Protein AF-A0AAE8FQI7-F1 (afdb_monomer)

Organism: Clostridium perfringens (NCBI:txid1502)

Radius of gyration: 21.24 Å; Cα contacts (8 Å, |Δi|>4): 138; chains: 1; bounding box: 58×34×52 Å

InterPro domains:
  IPR003688 Type IV secretion system protein TraG/VirD4 [PF02534] (26-156)
  IPR027417 P-loop containing nucleoside triphosphate hydrolase [SSF52540] (24-152)
  IPR051539 Type IV secretion system coupling protein TraD/TraG/VirD4-like [PTHR37937] (15-149)

Solvent-accessible surface area (backbone atoms only — not comparable to full-atom values): 9916 Å² total; per-residue (Å²): 79,90,50,64,32,36,50,76,76,48,72,57,93,94,44,74,42,59,47,64,67,100,67,90,83,87,88,86,76,62,90,92,66,44,60,58,71,75,42,51,50,53,37,56,54,41,24,60,46,18,66,45,64,69,90,83,88,80,92,55,98,81,48,60,60,56,74,75,38,44,72,61,41,46,76,62,71,44,86,83,83,48,84,33,89,87,49,61,91,71,25,57,92,78,66,94,55,48,69,30,51,54,27,43,76,72,66,37,54,71,55,18,52,50,49,36,48,53,54,34,44,76,74,51,69,56,95,83,52,92,61,59,65,62,46,53,50,51,36,52,52,50,40,52,51,54,54,49,50,51,51,49,50,55,69,60,50,71,76,66,130

Nearest PDB structures (foldseek):
  5ls9-assembly1_E-2  TM=2.884E-01  e=2.273E+00  Archaeoglobus fulgidus

Mean predicted aligned error: 5.62 Å

Sequence (161 aa):
FKGGGGVPISRHKDKIYIDTSPVNNLIIGTTRSGKGEMFVVPLIDIYSRAEEQASMVLNDPKGELVAMSKDTLEKRGYRVEVLNLLNPLNSISYNPLQLIIDAYEKGELDEAQNLCKTLTYALYYNPSAKDPFWQNSAMTLVNGLILAIIDECLNKCKILD

pLDDT: mean 92.09, std 8.65, range [36.19, 98.0]

Foldseek 3Di:
DEDAFAFFDDDDDPDTDGDPDPDDDDDDDDPPPCCCPPGVLVRLVRQLPYPPRDDDDDDDPPCPNCVNPVVVSVVSVDDDAAQDPPDCVRHDDDDLLVQLLVCVVVVVNVSSLVSLLVVLCVVQDDPPDPDCPVSVVVSVVSSVVSVVVSVCCVVVVVVPD

Structure (mmCIF, N/CA/C/O backbone):
data_AF-A0AAE8FQI7-F1
#
_entry.id   AF-A0AAE8FQI7-F1
#
loop_
_atom_site.group_PDB
_atom_site.id
_atom_site.type_symbol
_atom_site.label_atom_id
_atom_site.label_alt_id
_atom_site.label_comp_id
_atom_site.label_asym_id
_atom_site.label_entity_id
_atom_site.label_seq_id
_atom_site.pdbx_PDB_ins_code
_atom_site.Cartn_x
_atom_site.Cartn_y
_atom_site.Cartn_z
_atom_site.occupancy
_atom_site.B_iso_or_equiv
_atom_site.auth_seq_id
_atom_site.auth_comp_id
_atom_site.auth_asym_id
_atom_site.auth_atom_id
_atom_site.pdbx_PDB_model_num
ATOM 1 N N . PHE A 1 1 ? 7.486 -13.493 -19.258 1.00 91.44 1 PHE A N 1
ATOM 2 C CA . PHE A 1 1 ? 8.469 -14.600 -19.208 1.00 91.44 1 PHE A CA 1
ATOM 3 C C . PHE A 1 1 ? 7.999 -15.577 -18.145 1.00 91.44 1 PHE A C 1
ATOM 5 O O . PHE A 1 1 ? 7.246 -15.148 -17.284 1.00 91.44 1 PHE A O 1
ATOM 12 N N . LYS A 1 2 ? 8.369 -16.862 -18.225 1.00 94.44 2 LYS A N 1
ATOM 13 C CA . LYS A 1 2 ? 7.856 -17.868 -17.280 1.00 94.44 2 LYS A CA 1
ATOM 14 C C . LYS A 1 2 ? 8.289 -17.574 -15.841 1.00 94.44 2 LYS A C 1
ATOM 16 O O . LYS A 1 2 ? 9.435 -17.172 -15.642 1.00 94.44 2 LYS A O 1
ATOM 21 N N . GLY A 1 3 ? 7.402 -17.830 -14.883 1.00 94.69 3 GLY A N 1
ATOM 22 C CA . GLY A 1 3 ? 7.620 -17.593 -13.451 1.00 94.69 3 GLY A CA 1
ATOM 23 C C . GLY A 1 3 ? 7.332 -16.156 -13.005 1.00 94.69 3 GLY A C 1
ATOM 24 O O . GLY A 1 3 ? 6.729 -15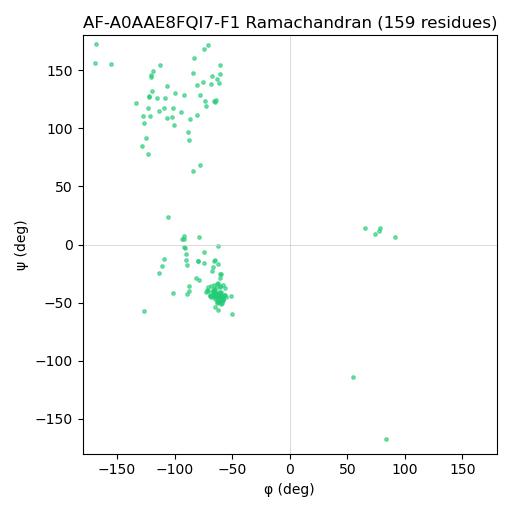.374 -13.748 1.00 94.69 3 GLY A O 1
ATOM 25 N N . GLY A 1 4 ? 7.764 -15.832 -11.783 1.00 94.94 4 GLY A N 1
ATOM 26 C CA . GLY A 1 4 ? 7.558 -14.540 -11.125 1.00 94.94 4 GLY A CA 1
ATOM 27 C C . GLY A 1 4 ? 8.562 -13.446 -11.493 1.00 94.94 4 GLY A C 1
ATOM 28 O O . GLY A 1 4 ? 9.659 -13.696 -11.996 1.00 94.94 4 GLY A O 1
ATOM 29 N N . GLY A 1 5 ? 8.165 -12.199 -11.230 1.00 95.19 5 GLY A N 1
ATOM 30 C CA . GLY A 1 5 ? 9.037 -11.032 -11.351 1.00 95.19 5 GLY A CA 1
ATOM 31 C C . GLY A 1 5 ? 10.119 -10.980 -10.270 1.00 95.19 5 GLY A C 1
ATOM 32 O O . GLY A 1 5 ? 10.115 -11.757 -9.318 1.00 95.19 5 GLY A O 1
ATOM 33 N N . GLY A 1 6 ? 11.052 -10.042 -10.408 1.00 94.94 6 GLY A N 1
ATOM 34 C CA . GLY A 1 6 ? 12.181 -9.934 -9.493 1.00 94.94 6 GLY A CA 1
ATOM 35 C C . GLY A 1 6 ? 12.960 -8.638 -9.655 1.00 94.94 6 GLY A C 1
ATOM 36 O O . GLY A 1 6 ? 12.736 -7.862 -10.587 1.00 94.94 6 GLY A O 1
ATOM 37 N N . VAL A 1 7 ? 13.899 -8.416 -8.743 1.00 95.50 7 VAL A N 1
ATOM 38 C CA . VAL A 1 7 ? 14.738 -7.218 -8.742 1.00 95.50 7 VAL A CA 1
ATOM 39 C C . VAL A 1 7 ? 15.836 -7.346 -9.797 1.00 95.50 7 VAL A C 1
ATOM 41 O O . VAL A 1 7 ? 16.533 -8.359 -9.810 1.00 95.50 7 VAL A O 1
ATOM 44 N N . PRO A 1 8 ? 16.032 -6.357 -10.692 1.00 93.94 8 PRO A N 1
ATOM 45 C CA . PRO A 1 8 ? 17.114 -6.405 -11.666 1.00 93.94 8 PRO A CA 1
ATOM 46 C C . PRO A 1 8 ? 18.476 -6.328 -10.968 1.00 93.94 8 PRO A C 1
ATOM 48 O O . PRO A 1 8 ? 18.765 -5.363 -10.265 1.00 93.94 8 PRO A O 1
ATOM 51 N N . ILE A 1 9 ? 19.324 -7.328 -11.210 1.00 93.88 9 ILE A N 1
ATOM 52 C CA . ILE A 1 9 ? 20.675 -7.432 -10.636 1.00 93.88 9 ILE A CA 1
ATOM 53 C C . ILE A 1 9 ? 21.738 -7.006 -11.641 1.00 93.88 9 ILE A C 1
ATOM 55 O O . ILE A 1 9 ? 22.706 -6.330 -11.302 1.00 93.88 9 ILE A O 1
ATOM 59 N N . SER A 1 10 ? 21.578 -7.413 -12.898 1.00 93.00 10 SER A N 1
ATOM 60 C CA . SER A 1 10 ? 22.542 -7.110 -13.949 1.00 93.00 10 SER A CA 1
ATOM 61 C C . SER A 1 10 ? 21.883 -7.138 -15.317 1.00 93.00 10 SER A C 1
ATOM 63 O O . SER A 1 10 ? 20.877 -7.814 -15.537 1.00 93.00 10 SER A O 1
ATOM 65 N N . ARG A 1 11 ? 22.478 -6.420 -16.266 1.00 91.12 11 ARG A N 1
ATOM 66 C CA . ARG A 1 11 ? 22.100 -6.458 -17.673 1.00 91.12 11 ARG A CA 1
ATOM 67 C C . ARG A 1 11 ? 23.307 -6.871 -18.496 1.00 91.12 11 ARG A C 1
ATOM 69 O O . ARG A 1 11 ? 24.354 -6.235 -18.433 1.00 91.12 11 ARG A O 1
ATOM 76 N N . HIS A 1 12 ? 23.132 -7.890 -19.325 1.00 94.12 12 HIS A N 1
ATOM 77 C CA . HIS A 1 12 ? 24.106 -8.253 -20.344 1.00 94.12 12 HIS A CA 1
ATOM 78 C C . HIS A 1 12 ? 23.430 -8.199 -21.707 1.00 94.12 12 HIS A C 1
ATOM 80 O O . HIS A 1 12 ? 22.574 -9.028 -22.013 1.00 94.12 12 HIS A O 1
ATOM 86 N N . LYS A 1 13 ? 23.822 -7.216 -22.526 1.00 93.38 13 LYS A N 1
ATOM 87 C CA . LYS A 1 13 ? 23.231 -6.960 -23.847 1.00 93.38 13 LYS A CA 1
ATOM 88 C C . LYS A 1 13 ? 21.704 -6.773 -23.752 1.00 93.38 13 LYS A C 1
ATOM 90 O O . LYS A 1 13 ? 21.221 -5.801 -23.163 1.00 93.38 13 LYS A O 1
ATOM 95 N N . ASP A 1 14 ? 20.960 -7.698 -24.338 1.00 91.75 14 ASP A N 1
ATOM 96 C CA . ASP A 1 14 ? 19.506 -7.765 -24.436 1.00 91.75 14 ASP A CA 1
ATOM 97 C C . ASP A 1 14 ? 18.849 -8.538 -23.280 1.00 91.75 14 ASP A C 1
ATOM 99 O O . ASP A 1 14 ? 17.624 -8.589 -23.199 1.00 91.75 14 ASP A O 1
ATOM 103 N N . LYS A 1 15 ? 19.637 -9.104 -22.358 1.00 92.69 15 LYS A N 1
ATOM 104 C CA . LYS A 1 15 ? 19.138 -9.887 -21.221 1.00 92.69 15 LYS A CA 1
ATOM 105 C C . LYS A 1 15 ? 19.268 -9.125 -19.909 1.00 92.69 15 LYS A C 1
ATOM 107 O O . LYS A 1 15 ? 20.312 -8.536 -19.621 1.00 92.69 15 LYS A O 1
ATOM 112 N N . ILE A 1 16 ? 18.216 -9.192 -19.098 1.00 93.69 16 ILE A N 1
ATOM 113 C CA . ILE A 1 16 ? 18.195 -8.709 -17.716 1.00 93.69 16 ILE A CA 1
ATOM 114 C C . ILE A 1 16 ? 18.172 -9.934 -16.804 1.00 93.69 16 ILE A C 1
ATOM 116 O O . ILE A 1 16 ? 17.322 -10.809 -16.961 1.00 93.69 16 ILE A O 1
ATOM 120 N N . TYR A 1 17 ? 19.114 -9.989 -15.871 1.00 94.94 17 TYR A N 1
ATOM 121 C CA . TYR A 1 17 ? 19.158 -10.977 -14.803 1.00 94.94 17 TYR A CA 1
ATOM 122 C C . TYR A 1 17 ? 18.432 -10.405 -13.598 1.00 94.94 17 TYR A C 1
ATOM 124 O O . TYR A 1 17 ? 18.719 -9.279 -13.182 1.00 94.94 17 TYR A O 1
ATOM 132 N N . ILE A 1 18 ? 17.495 -11.178 -13.063 1.00 95.69 18 ILE A N 1
ATOM 133 C CA . ILE A 1 18 ? 16.635 -10.771 -11.958 1.00 95.69 18 ILE A CA 1
ATOM 134 C C . ILE A 1 18 ? 16.818 -11.726 -10.781 1.00 95.69 18 ILE A C 1
ATOM 136 O O . ILE A 1 18 ? 17.030 -12.920 -10.990 1.00 95.69 18 ILE A O 1
ATOM 140 N N . ASP A 1 19 ? 16.727 -11.199 -9.566 1.00 95.12 19 ASP A N 1
ATOM 141 C CA . ASP A 1 19 ? 16.579 -11.990 -8.348 1.00 95.12 19 ASP A CA 1
ATOM 142 C C . ASP A 1 19 ? 15.091 -12.091 -8.006 1.00 95.12 19 ASP A C 1
ATOM 144 O O . ASP A 1 19 ? 14.435 -11.084 -7.732 1.00 95.12 19 ASP A O 1
ATOM 148 N N . THR A 1 20 ? 14.555 -13.307 -8.074 1.00 94.88 20 THR A N 1
ATOM 149 C CA . THR A 1 20 ? 13.149 -13.619 -7.780 1.00 94.88 20 THR A CA 1
ATOM 150 C C . THR A 1 20 ? 12.931 -14.010 -6.317 1.00 94.88 20 THR A C 1
ATOM 152 O O . THR A 1 20 ? 11.833 -14.425 -5.951 1.00 94.88 20 THR A O 1
ATOM 155 N N . SER A 1 21 ? 13.965 -13.938 -5.475 1.00 94.12 21 SER A N 1
ATOM 156 C CA . SER A 1 21 ? 13.864 -14.273 -4.056 1.00 94.12 21 SER A CA 1
ATOM 157 C C . SER A 1 21 ? 12.990 -13.253 -3.311 1.00 94.12 21 SER A C 1
ATOM 159 O O . SER A 1 21 ? 13.040 -12.059 -3.617 1.00 94.12 21 SER A O 1
ATOM 161 N N . PRO A 1 22 ? 12.216 -13.673 -2.294 1.00 91.19 22 PRO A N 1
ATOM 162 C CA . PRO A 1 22 ? 11.378 -12.778 -1.497 1.00 91.19 22 PRO A CA 1
ATOM 163 C C . PRO A 1 22 ? 12.223 -12.000 -0.472 1.00 91.19 22 PRO A C 1
ATOM 165 O O . PRO A 1 22 ? 12.147 -12.237 0.732 1.00 91.19 22 PRO A O 1
ATOM 168 N N . VAL A 1 23 ? 13.071 -11.091 -0.957 1.00 92.69 23 VAL A N 1
ATOM 169 C CA . VAL A 1 23 ? 14.007 -10.302 -0.144 1.00 92.69 23 VAL A CA 1
ATOM 170 C C . VAL A 1 23 ? 13.722 -8.804 -0.247 1.00 92.69 23 VAL A C 1
ATOM 172 O O . VAL A 1 23 ? 13.273 -8.294 -1.274 1.00 92.69 23 VAL A O 1
ATOM 175 N N . ASN A 1 24 ? 14.020 -8.075 0.830 1.00 94.44 24 ASN A N 1
ATOM 176 C CA . ASN A 1 24 ? 13.941 -6.617 0.841 1.00 94.44 24 ASN A CA 1
ATOM 177 C C . ASN A 1 24 ? 15.193 -6.013 0.198 1.00 94.44 24 ASN A C 1
ATOM 179 O O . ASN A 1 24 ? 16.310 -6.437 0.487 1.00 94.44 24 ASN A O 1
ATOM 183 N N . ASN A 1 25 ? 15.006 -4.990 -0.636 1.00 92.94 25 ASN A N 1
ATOM 184 C CA . ASN A 1 25 ? 16.082 -4.361 -1.398 1.00 92.94 25 ASN A CA 1
ATOM 185 C C . ASN A 1 25 ? 16.210 -2.876 -1.040 1.00 92.94 25 ASN A C 1
ATOM 187 O O . ASN A 1 25 ? 15.218 -2.148 -1.028 1.00 92.94 25 ASN A O 1
ATOM 191 N N . LEU A 1 26 ? 17.439 -2.420 -0.777 1.00 93.62 26 LEU A N 1
ATOM 192 C CA . LEU A 1 26 ? 17.756 -1.019 -0.492 1.00 93.62 26 LEU A CA 1
ATOM 193 C C . LEU A 1 26 ? 18.533 -0.406 -1.661 1.00 93.62 26 LEU A C 1
ATOM 195 O O . LEU A 1 26 ? 19.658 -0.809 -1.947 1.00 93.62 26 LEU A O 1
ATOM 199 N N . ILE A 1 27 ? 17.948 0.606 -2.306 1.00 90.75 27 ILE A N 1
ATOM 200 C CA . ILE A 1 27 ? 18.545 1.300 -3.450 1.00 90.75 27 ILE A CA 1
ATOM 201 C C . ILE A 1 27 ? 19.019 2.681 -3.012 1.00 90.75 27 ILE A C 1
ATOM 203 O O . ILE A 1 27 ? 18.220 3.586 -2.765 1.00 90.75 27 ILE A O 1
ATOM 207 N N . ILE A 1 28 ? 20.338 2.848 -2.939 1.00 91.94 28 ILE A N 1
ATOM 208 C CA . ILE A 1 28 ? 20.978 4.091 -2.507 1.00 91.94 28 ILE A CA 1
ATOM 209 C C . ILE A 1 28 ? 21.434 4.877 -3.733 1.00 91.94 28 ILE A C 1
ATOM 211 O O . ILE A 1 28 ? 22.109 4.362 -4.618 1.00 91.94 28 ILE A O 1
ATOM 215 N N . GLY A 1 29 ? 21.090 6.158 -3.769 1.00 89.00 29 GLY A N 1
ATOM 216 C CA . GLY A 1 29 ? 21.563 7.073 -4.799 1.00 89.00 29 GLY A CA 1
ATOM 217 C C . GLY A 1 29 ? 21.226 8.509 -4.439 1.00 89.00 29 GLY A C 1
ATOM 218 O O . GLY A 1 29 ? 20.273 8.768 -3.701 1.00 89.00 29 GLY A O 1
ATOM 219 N N . THR A 1 30 ? 21.977 9.458 -4.976 1.00 91.75 30 THR A N 1
ATOM 220 C CA . THR A 1 30 ? 21.760 10.890 -4.742 1.00 91.75 30 THR A CA 1
ATOM 221 C C . THR A 1 30 ? 20.544 11.415 -5.516 1.00 91.75 30 THR A C 1
ATOM 223 O O . THR A 1 30 ? 19.952 10.738 -6.366 1.00 91.75 30 THR A O 1
ATOM 226 N N . THR A 1 31 ? 20.092 12.627 -5.202 1.00 86.69 31 THR A N 1
ATOM 2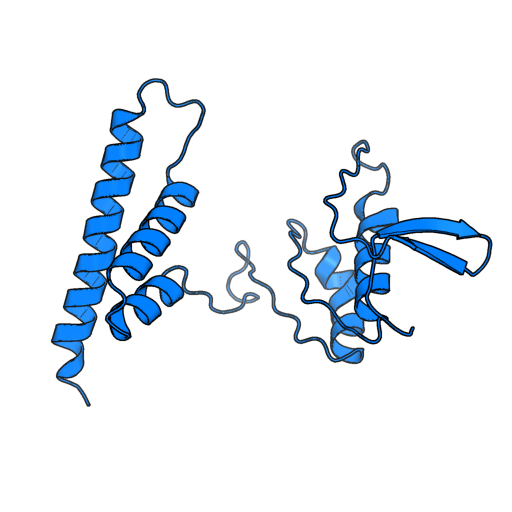27 C CA . THR A 1 31 ? 19.069 13.311 -6.007 1.00 86.69 31 THR A CA 1
ATOM 228 C C . THR A 1 31 ? 19.597 13.531 -7.427 1.00 86.69 31 THR A C 1
ATOM 230 O O . THR A 1 31 ? 20.761 13.877 -7.597 1.00 86.69 31 THR A O 1
ATOM 233 N N . ARG A 1 32 ? 18.745 13.319 -8.443 1.00 83.75 32 ARG A N 1
ATOM 234 C CA . ARG A 1 32 ? 19.104 13.332 -9.881 1.00 83.75 32 ARG A CA 1
ATOM 235 C C . ARG A 1 32 ? 20.063 12.223 -10.341 1.00 83.75 32 ARG A C 1
ATOM 237 O O . ARG A 1 32 ? 20.530 12.270 -11.469 1.00 83.75 32 ARG A O 1
ATOM 244 N N . SER A 1 33 ? 20.282 11.174 -9.545 1.00 88.62 33 SER A N 1
ATOM 245 C CA . SER A 1 33 ? 21.057 9.999 -9.981 1.00 88.62 33 SER A CA 1
ATOM 246 C C . SER A 1 33 ? 20.272 9.016 -10.868 1.00 88.62 33 SER A C 1
ATOM 248 O O . SER A 1 33 ? 20.744 7.912 -11.110 1.00 88.62 33 SER A O 1
ATOM 250 N N . GLY A 1 34 ? 19.041 9.354 -11.268 1.00 85.31 34 GLY A N 1
ATOM 251 C CA . GLY A 1 34 ? 18.217 8.507 -12.136 1.00 85.31 34 GLY A CA 1
ATOM 252 C C . GLY A 1 34 ? 17.515 7.322 -11.460 1.00 85.31 34 GLY A C 1
ATOM 253 O O . GLY A 1 34 ? 17.011 6.469 -12.172 1.00 85.31 34 GLY A O 1
ATOM 254 N N . LYS A 1 35 ? 17.425 7.241 -10.119 1.00 89.94 35 LYS A N 1
ATOM 255 C CA . LYS A 1 35 ? 16.808 6.081 -9.420 1.00 89.94 35 LYS A CA 1
ATOM 256 C C . LYS A 1 35 ? 15.412 5.699 -9.941 1.00 89.94 35 LYS A C 1
ATOM 258 O O . LYS A 1 35 ? 15.132 4.519 -10.116 1.00 89.94 35 LYS A 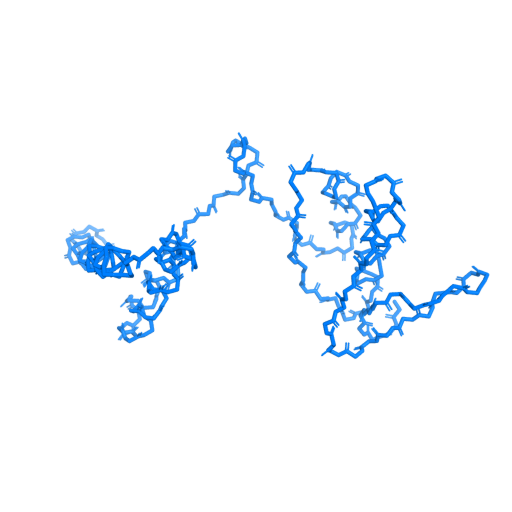O 1
ATOM 263 N N . GLY A 1 36 ? 14.543 6.685 -10.177 1.00 86.06 36 GLY A N 1
ATOM 264 C CA . GLY A 1 36 ? 13.189 6.443 -10.691 1.00 86.06 36 GLY A CA 1
ATOM 265 C C . GLY A 1 36 ? 13.217 5.798 -12.077 1.00 86.06 36 GLY A C 1
ATOM 266 O O . GLY A 1 36 ? 12.715 4.693 -12.258 1.00 86.06 36 GLY A O 1
ATOM 267 N N . GLU A 1 37 ? 13.883 6.448 -13.029 1.00 87.81 37 GLU A N 1
ATOM 268 C CA . GLU A 1 37 ? 13.934 5.998 -14.424 1.00 87.81 37 GLU A CA 1
ATOM 269 C C . GLU A 1 37 ? 14.794 4.749 -14.649 1.00 87.81 37 GLU A C 1
ATOM 271 O O . GLU A 1 37 ? 14.430 3.889 -15.443 1.00 87.81 37 GLU A O 1
ATOM 276 N N . MET A 1 38 ? 15.938 4.629 -13.972 1.00 87.94 38 MET A N 1
ATOM 277 C CA . MET A 1 38 ? 16.905 3.551 -14.213 1.00 87.94 38 MET A CA 1
ATOM 278 C C . MET A 1 38 ? 16.649 2.299 -13.376 1.00 87.94 38 MET A C 1
ATOM 280 O O . MET A 1 38 ? 17.184 1.244 -13.708 1.00 87.94 38 MET A O 1
ATOM 284 N N . PHE A 1 39 ? 15.859 2.393 -12.302 1.00 91.56 39 PHE A N 1
ATOM 285 C CA . PHE A 1 39 ? 15.577 1.251 -11.432 1.00 91.56 39 PHE A CA 1
ATOM 286 C C . PHE A 1 39 ? 14.080 1.009 -11.237 1.00 91.56 39 PHE A C 1
ATOM 288 O O . PHE A 1 39 ? 13.604 -0.072 -11.569 1.00 91.56 39 PHE A O 1
ATOM 295 N N . VAL A 1 40 ? 13.321 1.995 -10.743 1.00 93.25 40 VAL A N 1
ATOM 296 C CA . VAL A 1 40 ? 11.903 1.791 -10.381 1.00 93.25 40 VAL A CA 1
ATOM 297 C C . VAL A 1 40 ? 11.039 1.482 -11.607 1.00 93.25 40 VAL A C 1
ATOM 299 O O . VAL A 1 40 ? 10.264 0.531 -11.584 1.00 93.25 40 VAL A O 1
ATOM 302 N N . VAL A 1 41 ? 11.201 2.227 -12.702 1.00 93.88 41 VAL A N 1
ATOM 303 C CA . VAL A 1 41 ? 10.452 1.980 -13.946 1.00 93.88 41 VAL A CA 1
ATOM 304 C C . VAL A 1 41 ? 10.787 0.602 -14.547 1.00 93.88 41 VAL A C 1
ATOM 306 O O . VAL A 1 41 ? 9.856 -0.166 -14.805 1.00 93.88 41 VAL A O 1
ATOM 309 N N . PRO A 1 42 ? 12.070 0.208 -14.703 1.00 93.62 42 PRO A N 1
ATOM 310 C CA . PRO A 1 42 ? 12.427 -1.153 -15.092 1.00 93.62 42 PRO A CA 1
ATOM 311 C C . PRO A 1 42 ? 11.876 -2.228 -14.159 1.00 93.62 42 PRO A C 1
ATOM 313 O O . PRO A 1 42 ? 11.469 -3.279 -14.643 1.00 93.62 42 PRO A O 1
ATOM 316 N N . LEU A 1 43 ? 11.831 -1.981 -12.848 1.00 95.31 43 LEU A N 1
ATOM 317 C CA . LEU A 1 43 ? 11.280 -2.920 -11.872 1.00 95.31 43 LEU A CA 1
ATOM 318 C C . LEU A 1 43 ? 9.788 -3.180 -12.126 1.00 95.31 43 LEU A C 1
ATOM 320 O O . LEU A 1 43 ? 9.385 -4.336 -12.244 1.00 95.31 43 LEU A O 1
ATOM 324 N N . ILE A 1 44 ? 8.990 -2.119 -12.291 1.00 96.56 44 ILE A N 1
ATOM 325 C CA . ILE A 1 44 ? 7.559 -2.212 -12.641 1.00 96.56 44 ILE A CA 1
ATOM 326 C C . ILE A 1 44 ? 7.380 -2.994 -13.951 1.00 96.56 44 ILE A C 1
ATOM 328 O O . ILE A 1 44 ? 6.523 -3.873 -14.071 1.00 96.56 44 ILE A O 1
ATOM 332 N N . ASP A 1 45 ? 8.216 -2.705 -14.946 1.00 95.62 45 ASP A N 1
ATOM 333 C CA . ASP A 1 45 ? 8.186 -3.361 -16.250 1.00 95.62 45 ASP A CA 1
ATOM 334 C C . ASP A 1 45 ? 8.607 -4.845 -16.174 1.00 95.62 45 ASP A C 1
ATOM 336 O O . ASP A 1 45 ? 8.054 -5.688 -16.876 1.00 95.62 45 ASP A O 1
ATOM 340 N N . ILE A 1 46 ? 9.562 -5.213 -15.314 1.00 95.94 46 ILE A N 1
ATOM 341 C CA . ILE A 1 46 ? 9.940 -6.613 -15.054 1.00 95.94 46 ILE A CA 1
ATOM 342 C C . ILE A 1 46 ? 8.781 -7.370 -14.407 1.00 95.94 46 ILE A C 1
ATOM 344 O O . ILE A 1 46 ? 8.374 -8.393 -14.957 1.00 95.94 46 ILE A O 1
ATOM 348 N N . TYR A 1 47 ? 8.229 -6.863 -13.300 1.00 96.50 47 TYR A N 1
ATOM 349 C CA . TYR A 1 47 ? 7.124 -7.525 -12.601 1.00 96.50 47 TYR A CA 1
ATOM 350 C C . TYR A 1 47 ? 5.896 -7.693 -13.490 1.00 96.50 47 TYR A C 1
ATOM 352 O O . TYR A 1 47 ? 5.302 -8.765 -13.514 1.00 96.50 47 TYR A O 1
ATOM 360 N N . SER A 1 48 ? 5.559 -6.683 -14.290 1.00 96.75 48 SER A N 1
ATOM 361 C CA . SER A 1 48 ? 4.374 -6.753 -15.149 1.00 96.75 48 SER A CA 1
ATOM 362 C C . SER A 1 48 ? 4.512 -7.658 -16.377 1.00 96.75 48 SER A C 1
ATOM 364 O O . SER A 1 48 ? 3.498 -8.014 -16.977 1.00 96.75 48 SER A O 1
ATOM 366 N N . ARG A 1 49 ? 5.736 -8.046 -16.769 1.00 95.19 49 ARG A N 1
ATOM 367 C CA . ARG A 1 49 ? 5.997 -9.017 -17.857 1.00 95.19 49 ARG A CA 1
ATOM 368 C C . ARG A 1 49 ? 6.068 -10.465 -17.390 1.00 95.19 49 ARG A C 1
ATOM 370 O O . ARG A 1 49 ? 6.143 -11.355 -18.245 1.00 95.19 49 ARG A O 1
ATOM 377 N N . ALA A 1 50 ? 6.171 -10.699 -16.088 1.00 95.94 50 ALA A N 1
ATOM 378 C CA . ALA A 1 50 ? 6.172 -12.041 -15.529 1.00 95.94 50 ALA A CA 1
ATOM 379 C C . ALA A 1 50 ? 4.849 -12.746 -15.867 1.00 95.94 50 ALA A C 1
ATOM 381 O O . ALA A 1 50 ? 3.814 -12.097 -16.002 1.00 95.94 50 ALA A O 1
ATOM 382 N N . GLU A 1 51 ? 4.897 -14.060 -16.065 1.00 95.62 51 GLU A N 1
ATOM 383 C CA . GLU A 1 51 ? 3.690 -14.880 -16.221 1.00 95.62 51 GLU A CA 1
ATOM 384 C C . GLU A 1 51 ? 2.898 -14.890 -14.909 1.00 95.62 51 GLU A C 1
ATOM 386 O O . GLU A 1 51 ? 1.683 -14.714 -14.909 1.00 95.62 51 GLU A O 1
ATOM 391 N N . GLU A 1 52 ? 3.610 -14.997 -13.786 1.00 95.19 52 GLU A N 1
ATOM 392 C CA . GLU A 1 52 ? 3.054 -14.829 -12.447 1.00 95.19 52 GLU A CA 1
ATOM 393 C C . GLU A 1 52 ? 3.103 -13.344 -12.066 1.00 95.19 52 GLU A C 1
ATOM 395 O O . GLU A 1 52 ? 4.095 -12.829 -11.539 1.00 95.19 52 GLU A O 1
ATOM 400 N N . GLN A 1 53 ? 2.027 -12.631 -12.393 1.00 94.31 53 GLN A N 1
ATOM 401 C CA . GLN A 1 53 ? 1.899 -11.198 -12.145 1.00 94.31 53 GLN A CA 1
ATOM 402 C C . GLN A 1 53 ? 1.688 -10.899 -10.653 1.00 94.31 53 GLN A C 1
ATOM 404 O O . GLN A 1 53 ? 0.698 -11.308 -10.049 1.00 94.31 53 GLN A O 1
ATOM 409 N N . ALA A 1 54 ? 2.611 -10.138 -10.058 1.00 93.88 54 ALA A N 1
ATOM 410 C CA . ALA A 1 54 ? 2.515 -9.696 -8.667 1.00 93.88 54 ALA A CA 1
ATOM 411 C C . ALA A 1 54 ? 1.665 -8.425 -8.531 1.00 93.88 54 ALA A C 1
ATOM 413 O O . ALA A 1 54 ? 1.709 -7.555 -9.403 1.00 93.88 54 ALA A O 1
ATOM 414 N N . SER A 1 55 ? 0.961 -8.280 -7.404 1.00 95.88 55 SER A N 1
ATOM 415 C CA . SER A 1 55 ? 0.347 -7.003 -7.014 1.00 95.88 55 SER A CA 1
ATOM 416 C C . SER A 1 55 ? 1.427 -5.978 -6.662 1.00 95.88 55 SER A C 1
ATOM 418 O O . SER A 1 55 ? 2.404 -6.311 -5.993 1.00 95.88 55 SER A O 1
ATOM 420 N N . MET A 1 56 ? 1.254 -4.729 -7.101 1.00 96.12 56 MET A N 1
ATOM 421 C CA . MET A 1 56 ? 2.225 -3.651 -6.892 1.00 96.12 56 MET A CA 1
ATOM 422 C C . MET A 1 56 ? 1.582 -2.479 -6.152 1.00 96.12 56 MET A C 1
ATOM 424 O O . MET A 1 56 ? 0.563 -1.952 -6.590 1.00 96.12 56 MET A O 1
ATOM 428 N N . VAL A 1 57 ? 2.217 -2.041 -5.062 1.00 95.75 57 VAL A N 1
ATOM 429 C CA . VAL A 1 57 ? 1.881 -0.802 -4.347 1.00 95.75 57 VAL A CA 1
ATOM 430 C C . VAL A 1 57 ? 3.055 0.155 -4.512 1.00 95.75 57 VAL A C 1
ATOM 432 O O . VAL A 1 57 ? 4.164 -0.131 -4.063 1.00 95.75 57 VAL A O 1
ATOM 435 N N . LEU A 1 58 ? 2.823 1.273 -5.198 1.00 94.88 58 LEU A N 1
ATOM 436 C CA . LEU A 1 58 ? 3.863 2.227 -5.578 1.00 94.88 58 LEU A CA 1
ATOM 437 C C . LEU A 1 58 ? 3.619 3.564 -4.877 1.00 94.88 58 LEU A C 1
ATOM 439 O O . LEU A 1 58 ? 2.545 4.146 -5.005 1.00 94.88 58 LEU A O 1
ATOM 443 N N . ASN A 1 59 ? 4.625 4.070 -4.162 1.00 92.81 59 ASN A N 1
ATOM 444 C CA . ASN A 1 59 ? 4.594 5.429 -3.629 1.00 92.81 59 ASN A CA 1
ATOM 445 C C . ASN A 1 59 ? 5.114 6.399 -4.698 1.00 92.81 59 ASN A C 1
ATOM 447 O O . ASN A 1 59 ? 6.309 6.415 -4.996 1.00 92.81 59 ASN A O 1
ATOM 451 N N . ASP A 1 60 ? 4.206 7.183 -5.277 1.00 92.06 60 ASP A N 1
ATOM 452 C CA . ASP A 1 60 ? 4.491 8.112 -6.370 1.00 92.06 60 ASP A CA 1
ATOM 453 C C . ASP A 1 60 ? 4.086 9.550 -6.000 1.00 92.06 60 ASP A C 1
ATOM 455 O O . ASP A 1 60 ? 3.047 10.045 -6.439 1.00 92.06 60 ASP A O 1
ATOM 459 N N . PRO A 1 61 ? 4.895 10.260 -5.194 1.00 85.69 61 PRO A N 1
ATOM 460 C CA . PRO A 1 61 ? 4.546 11.596 -4.711 1.00 85.69 61 PRO A CA 1
ATOM 461 C C . PRO A 1 61 ? 4.468 12.650 -5.826 1.00 85.69 61 PRO A C 1
ATOM 463 O O . PRO A 1 61 ? 3.965 13.747 -5.591 1.00 85.69 61 PRO A O 1
ATOM 466 N N . LYS A 1 62 ? 4.992 12.352 -7.022 1.00 87.50 62 LYS A N 1
ATOM 467 C CA . LYS A 1 62 ? 5.019 13.275 -8.165 1.00 87.50 62 LYS A CA 1
ATOM 468 C C . LYS A 1 62 ? 4.067 12.892 -9.297 1.00 87.50 62 LYS A C 1
ATOM 470 O O . LYS A 1 62 ? 3.869 13.700 -10.199 1.00 87.50 62 LYS A O 1
ATOM 475 N N . GLY A 1 63 ? 3.511 11.684 -9.277 1.00 90.50 63 GLY A N 1
ATOM 476 C CA . GLY A 1 63 ? 2.708 11.152 -10.378 1.00 90.50 63 GLY A CA 1
ATOM 477 C C . GLY A 1 63 ? 3.525 10.721 -11.606 1.00 90.50 63 GLY A C 1
ATOM 478 O O . GLY A 1 63 ? 2.944 10.441 -12.654 1.00 90.50 63 GLY A O 1
ATOM 479 N N . GLU A 1 64 ? 4.860 10.689 -11.517 1.00 92.62 64 GLU A N 1
ATOM 480 C CA . GLU A 1 64 ? 5.737 10.346 -12.646 1.00 92.62 64 GLU A CA 1
ATOM 481 C C . GLU A 1 64 ? 5.635 8.846 -12.979 1.00 92.62 64 GLU A C 1
ATOM 483 O O . GLU A 1 64 ? 5.576 8.469 -14.150 1.00 92.62 64 GLU A O 1
ATOM 488 N N . LEU A 1 65 ? 5.554 7.978 -11.964 1.00 94.12 65 LEU A N 1
ATOM 489 C CA . LEU A 1 65 ? 5.489 6.529 -12.162 1.00 94.12 65 LEU A CA 1
ATOM 490 C C . LEU A 1 65 ? 4.167 6.118 -12.801 1.00 94.12 65 LEU A C 1
ATOM 492 O O . LEU A 1 65 ? 4.171 5.329 -13.750 1.00 94.12 65 LEU A O 1
ATOM 496 N N . VAL A 1 66 ? 3.041 6.650 -12.317 1.00 94.00 66 VAL A N 1
ATOM 497 C CA . VAL A 1 66 ? 1.730 6.339 -12.900 1.00 94.00 66 VAL A CA 1
ATOM 498 C C . VAL A 1 66 ? 1.628 6.861 -14.331 1.00 94.00 66 VAL A C 1
ATOM 500 O O . VAL A 1 66 ? 1.191 6.117 -15.207 1.00 94.00 66 VAL A O 1
ATOM 503 N N . ALA A 1 67 ? 2.112 8.078 -14.603 1.00 93.44 67 ALA A N 1
ATOM 504 C CA . ALA A 1 67 ? 2.107 8.650 -15.948 1.00 93.44 67 ALA A CA 1
ATOM 505 C C . ALA A 1 67 ? 2.920 7.808 -16.947 1.00 93.44 67 ALA A C 1
ATOM 507 O O . ALA A 1 67 ? 2.521 7.664 -18.099 1.00 93.44 67 ALA A O 1
ATOM 508 N N . MET A 1 68 ? 4.040 7.221 -16.512 1.00 94.31 68 MET A N 1
ATOM 509 C CA . MET A 1 68 ? 4.898 6.397 -17.371 1.00 94.31 68 MET A CA 1
ATOM 510 C C . MET A 1 68 ? 4.412 4.950 -17.538 1.00 94.31 68 MET A C 1
ATOM 512 O O . MET A 1 68 ? 4.724 4.319 -18.548 1.00 94.31 68 MET A O 1
ATOM 516 N N . SER A 1 69 ? 3.710 4.389 -16.548 1.00 95.88 69 SER A N 1
ATOM 517 C CA . SER A 1 69 ? 3.455 2.941 -16.487 1.00 95.88 69 SER A CA 1
ATOM 518 C C . SER A 1 69 ? 1.994 2.527 -16.661 1.00 95.88 69 SER A C 1
ATOM 520 O O . SER A 1 69 ? 1.769 1.411 -17.133 1.00 95.88 69 SER A O 1
ATOM 522 N N . LYS A 1 70 ? 1.014 3.394 -16.357 1.00 96.06 70 LYS A N 1
ATOM 523 C CA . LYS A 1 70 ? -0.420 3.049 -16.329 1.00 96.06 70 LYS A CA 1
ATOM 524 C C . LYS A 1 70 ? -0.884 2.333 -17.596 1.00 96.06 70 LYS A C 1
ATOM 526 O O . LYS A 1 70 ? -1.288 1.177 -17.520 1.00 96.06 70 LYS A O 1
ATOM 531 N N . ASP A 1 71 ? -0.741 2.972 -18.755 1.00 97.06 71 ASP A N 1
ATOM 532 C CA . ASP A 1 71 ? -1.217 2.423 -20.029 1.00 97.06 71 ASP A CA 1
ATOM 533 C C . ASP A 1 71 ? -0.590 1.059 -20.347 1.00 97.06 71 ASP A C 1
ATOM 535 O O . ASP A 1 71 ? -1.219 0.185 -20.943 1.00 97.06 71 ASP A O 1
ATOM 539 N N . THR A 1 72 ? 0.677 0.865 -19.972 1.00 97.19 72 THR A N 1
ATOM 540 C CA . THR A 1 72 ? 1.387 -0.400 -20.194 1.00 97.19 72 THR A CA 1
ATOM 541 C C . THR A 1 72 ? 0.888 -1.487 -19.248 1.00 97.19 72 THR A C 1
ATOM 543 O O . THR A 1 72 ? 0.719 -2.629 -19.671 1.00 97.19 72 THR A O 1
ATOM 546 N N . LEU A 1 73 ? 0.647 -1.144 -17.982 1.00 97.88 73 LEU A N 1
ATOM 547 C CA . LEU A 1 73 ? 0.109 -2.059 -16.981 1.00 97.88 73 LEU A CA 1
ATOM 548 C C . LEU A 1 73 ? -1.313 -2.501 -17.344 1.00 97.88 73 LEU A C 1
ATOM 550 O O . LEU A 1 73 ? -1.581 -3.702 -17.370 1.00 97.88 73 LEU A O 1
ATOM 554 N N . GLU A 1 74 ? -2.186 -1.567 -17.721 1.00 97.56 74 GLU A N 1
ATOM 555 C CA . GLU A 1 74 ? -3.560 -1.866 -18.148 1.00 97.56 74 GLU A CA 1
ATOM 556 C C . GLU A 1 74 ? -3.579 -2.772 -19.388 1.00 97.56 74 GLU A C 1
ATOM 558 O O . GLU A 1 74 ? -4.277 -3.786 -19.408 1.00 97.56 74 GLU A O 1
ATOM 563 N N . LYS A 1 75 ? -2.726 -2.501 -20.389 1.00 97.69 75 LYS A N 1
ATOM 564 C CA . LYS A 1 75 ? -2.553 -3.385 -21.562 1.00 97.69 75 LYS A CA 1
ATOM 565 C C . LYS A 1 75 ? -2.074 -4.791 -21.199 1.00 97.69 75 LYS A C 1
ATOM 567 O O . LYS A 1 75 ? -2.304 -5.726 -21.961 1.00 97.69 75 LYS A O 1
ATOM 572 N N . ARG A 1 76 ? -1.384 -4.943 -20.068 1.00 96.56 76 ARG A N 1
ATOM 573 C CA . ARG A 1 76 ? -0.899 -6.226 -19.540 1.00 96.56 76 ARG A CA 1
ATOM 574 C C . ARG A 1 76 ? -1.891 -6.885 -18.574 1.00 96.56 76 ARG A C 1
ATOM 576 O O . ARG A 1 76 ? -1.539 -7.901 -17.988 1.00 96.56 76 ARG A O 1
ATOM 583 N N . GLY A 1 77 ? -3.103 -6.344 -18.426 1.00 96.75 77 GLY A N 1
ATOM 584 C CA . GLY A 1 77 ? -4.180 -6.931 -17.624 1.00 96.75 77 GLY A CA 1
ATOM 585 C C . GLY A 1 77 ? -4.233 -6.470 -16.166 1.00 96.75 77 GLY A C 1
ATOM 586 O O . GLY A 1 77 ? -5.043 -6.986 -15.400 1.00 96.75 77 GLY A O 1
ATOM 587 N N . TYR A 1 78 ? -3.410 -5.499 -15.765 1.00 98.00 78 TYR A N 1
ATOM 588 C CA . TYR A 1 78 ? -3.479 -4.941 -14.416 1.00 98.00 78 TYR A CA 1
ATOM 589 C C . TYR A 1 78 ? -4.672 -4.001 -14.256 1.00 98.00 78 TYR A C 1
ATOM 591 O O . TYR A 1 78 ? -4.923 -3.141 -15.100 1.00 98.00 78 TYR A O 1
ATOM 599 N N . ARG A 1 79 ? -5.332 -4.086 -13.099 1.00 96.94 79 ARG A N 1
ATOM 600 C CA . ARG A 1 79 ? -6.187 -3.011 -12.595 1.00 96.94 79 ARG A CA 1
ATOM 601 C C . ARG A 1 79 ? -5.298 -1.955 -11.940 1.00 96.94 79 ARG A C 1
ATOM 603 O O . ARG A 1 79 ? -4.693 -2.225 -10.904 1.00 96.94 79 ARG A O 1
ATOM 610 N N . VAL A 1 80 ? -5.207 -0.775 -12.548 1.00 96.19 80 VAL A N 1
ATOM 611 C CA . VAL A 1 80 ? -4.394 0.334 -12.032 1.00 96.19 80 VAL A CA 1
ATOM 612 C C . VAL A 1 80 ? -5.297 1.339 -11.332 1.00 96.19 80 VAL A C 1
ATOM 614 O O . VAL A 1 80 ? -6.155 1.949 -11.959 1.00 96.19 80 VAL A O 1
ATOM 617 N N . GLU A 1 81 ? -5.074 1.526 -10.036 1.00 95.25 81 GLU A N 1
ATOM 618 C CA . GLU A 1 81 ? -5.825 2.459 -9.198 1.00 95.25 81 GLU A CA 1
ATOM 619 C C . GLU A 1 81 ? -4.879 3.490 -8.582 1.00 95.25 81 GLU A C 1
ATOM 621 O O . GLU A 1 81 ? -3.740 3.173 -8.234 1.00 95.25 81 GLU A O 1
ATOM 626 N N . VAL A 1 82 ? -5.348 4.731 -8.440 1.00 95.25 82 VAL A N 1
ATOM 627 C CA . VAL A 1 82 ? -4.544 5.843 -7.915 1.00 95.25 82 VAL A CA 1
ATOM 628 C C . VAL A 1 82 ? -5.231 6.445 -6.700 1.00 95.25 82 VAL A C 1
ATOM 630 O O . VAL A 1 82 ? -6.312 7.014 -6.819 1.00 95.25 82 VAL A O 1
ATOM 633 N N . LEU A 1 83 ? -4.580 6.376 -5.539 1.00 94.44 83 LEU A N 1
ATOM 634 C CA . LEU A 1 83 ? -4.969 7.144 -4.358 1.00 94.44 83 LEU A CA 1
ATOM 635 C C . LEU A 1 83 ? -4.261 8.505 -4.390 1.00 94.44 83 LEU A C 1
ATOM 637 O O . LEU A 1 83 ? -3.098 8.621 -4.005 1.00 94.44 83 LEU A O 1
ATOM 641 N N . ASN A 1 84 ? -4.952 9.530 -4.886 1.00 92.56 84 ASN A N 1
ATOM 642 C CA . ASN A 1 84 ? -4.413 10.878 -5.043 1.00 92.56 84 ASN A CA 1
ATOM 643 C C . ASN A 1 84 ? -4.884 11.798 -3.909 1.00 92.56 84 ASN A C 1
ATOM 645 O O . ASN A 1 84 ? -6.001 12.311 -3.919 1.00 92.56 84 ASN A O 1
ATOM 649 N N . LEU A 1 85 ? -3.991 12.049 -2.949 1.00 88.44 85 LEU A N 1
ATOM 650 C CA . LEU A 1 85 ? -4.272 12.913 -1.798 1.00 88.44 85 LEU A CA 1
ATOM 651 C C . LEU A 1 85 ? -4.172 14.417 -2.115 1.00 88.44 85 LEU A C 1
ATOM 653 O O . LEU A 1 85 ? -4.622 15.232 -1.315 1.00 88.44 85 LEU A O 1
ATOM 657 N N . LEU A 1 86 ? -3.584 14.799 -3.256 1.00 88.75 86 LEU A N 1
ATOM 658 C CA . LEU A 1 86 ? -3.436 16.202 -3.668 1.00 88.75 86 LEU A CA 1
ATOM 659 C C . LEU A 1 86 ? -4.632 16.689 -4.488 1.00 88.75 86 LEU A C 1
ATOM 661 O O . LEU A 1 86 ? -5.104 17.805 -4.291 1.00 88.75 86 LEU A O 1
ATOM 665 N N . ASN A 1 87 ? -5.114 15.857 -5.412 1.00 88.56 87 ASN A N 1
ATOM 666 C CA . ASN A 1 87 ? -6.304 16.131 -6.207 1.00 88.56 87 ASN A CA 1
ATOM 667 C C . ASN A 1 87 ? -7.311 14.979 -6.060 1.00 88.56 87 ASN A C 1
ATO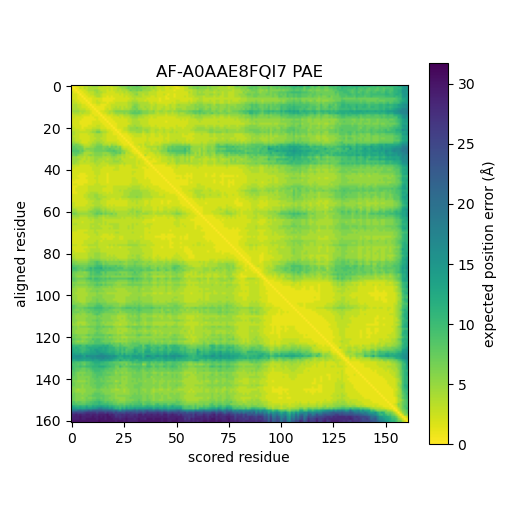M 669 O O . ASN A 1 87 ? -7.262 14.026 -6.847 1.00 88.56 87 ASN A O 1
ATOM 673 N N . PRO A 1 88 ? -8.242 15.080 -5.093 1.00 87.00 88 PRO A N 1
ATOM 674 C CA . PRO A 1 88 ? -9.217 14.030 -4.813 1.00 87.00 88 PRO A CA 1
ATOM 675 C C . PRO A 1 88 ? -10.126 13.679 -5.997 1.00 87.00 88 PRO A C 1
ATOM 677 O O . PRO A 1 88 ? -10.594 12.549 -6.078 1.00 87.00 88 PRO A O 1
ATOM 680 N N . LEU A 1 89 ? -10.354 14.607 -6.938 1.00 89.75 89 LEU A N 1
ATOM 681 C CA . LEU A 1 89 ? -11.178 14.346 -8.128 1.00 89.75 89 LEU A CA 1
ATOM 682 C C . LEU A 1 89 ? -10.536 13.331 -9.083 1.00 89.75 89 LEU A C 1
ATOM 684 O O . LEU A 1 89 ? -11.237 12.684 -9.852 1.00 89.75 89 LEU A O 1
ATOM 688 N N . ASN A 1 90 ? -9.211 13.182 -9.015 1.00 88.31 90 ASN A N 1
ATOM 689 C CA . ASN A 1 90 ? -8.438 12.218 -9.796 1.00 88.31 90 ASN A CA 1
ATOM 690 C C . ASN A 1 90 ? -7.965 11.036 -8.929 1.00 88.31 90 ASN A C 1
ATOM 692 O O . ASN A 1 90 ? -6.937 10.427 -9.228 1.00 88.31 90 ASN A O 1
ATOM 696 N N . SER A 1 91 ? -8.662 10.759 -7.826 1.00 92.31 91 SER A N 1
ATOM 697 C CA . SER A 1 91 ? -8.368 9.667 -6.903 1.00 92.31 91 SER A CA 1
ATOM 698 C C . SER A 1 91 ? -9.471 8.619 -6.941 1.00 92.31 91 SER A C 1
ATOM 700 O O . SER A 1 91 ? -10.637 8.931 -7.175 1.00 92.31 91 SER A O 1
ATOM 702 N N . ILE A 1 92 ? -9.125 7.387 -6.588 1.00 93.88 92 ILE A N 1
ATOM 703 C CA . ILE A 1 92 ? -10.113 6.437 -6.089 1.00 93.88 92 ILE A CA 1
ATOM 704 C C . ILE A 1 92 ? -10.770 6.956 -4.813 1.00 93.88 92 ILE A C 1
ATOM 706 O O . ILE A 1 92 ? -10.161 7.697 -4.030 1.00 93.88 92 ILE A O 1
ATOM 710 N N . SER A 1 93 ? -11.990 6.489 -4.566 1.00 91.00 93 SER A N 1
ATOM 711 C CA . SER A 1 93 ? -12.601 6.565 -3.246 1.00 91.00 93 SER A CA 1
ATOM 712 C C . SER A 1 93 ? -11.932 5.546 -2.328 1.00 91.00 93 SER A C 1
ATOM 714 O O . SER A 1 93 ? -11.902 4.354 -2.627 1.00 91.00 93 SER A O 1
ATOM 716 N N . TYR A 1 94 ? -11.395 6.018 -1.208 1.00 90.44 94 TYR A N 1
ATOM 717 C CA . TYR A 1 94 ? -10.777 5.171 -0.198 1.00 90.44 94 TYR A CA 1
ATOM 718 C C . TYR A 1 94 ? -11.282 5.575 1.182 1.00 90.44 94 TYR A C 1
ATOM 720 O O . TYR A 1 94 ? -11.131 6.726 1.592 1.00 90.44 94 TYR A O 1
ATOM 728 N N . ASN A 1 95 ? -11.880 4.618 1.889 1.00 92.25 95 ASN A N 1
ATOM 729 C CA . ASN A 1 95 ? -12.285 4.785 3.275 1.00 92.25 95 ASN A CA 1
ATOM 730 C C . ASN A 1 95 ? -11.261 4.080 4.184 1.00 92.25 95 ASN A C 1
ATOM 732 O O . ASN A 1 95 ? -11.238 2.848 4.209 1.00 92.25 95 ASN A O 1
ATOM 736 N N . PRO A 1 96 ? -10.439 4.812 4.958 1.00 92.31 96 PRO A N 1
ATOM 737 C CA . PRO A 1 96 ? -9.443 4.205 5.843 1.00 92.31 96 PRO A CA 1
ATOM 738 C C . PRO A 1 96 ? -10.061 3.383 6.984 1.00 92.31 96 PRO A C 1
ATOM 740 O O . PRO A 1 96 ? -9.348 2.622 7.632 1.00 92.31 96 PRO A O 1
ATOM 743 N N . LEU A 1 97 ? -11.368 3.521 7.233 1.00 96.00 97 LEU A N 1
ATOM 744 C CA . LEU A 1 97 ? -12.090 2.754 8.245 1.00 96.00 97 LEU A CA 1
ATOM 745 C C . LEU A 1 97 ? -12.671 1.441 7.708 1.00 96.00 97 LEU A C 1
ATOM 747 O O . LEU A 1 97 ? -13.152 0.649 8.511 1.00 96.00 97 LEU A O 1
ATOM 751 N N . GLN A 1 98 ? -12.632 1.187 6.393 1.00 96.00 98 GLN A N 1
ATOM 752 C CA . GLN A 1 98 ? -13.383 0.077 5.793 1.00 96.00 98 GLN A CA 1
ATOM 753 C C . GLN A 1 98 ? -13.015 -1.281 6.398 1.00 96.00 98 GLN A C 1
ATOM 755 O O . GLN A 1 98 ? -13.901 -2.028 6.781 1.00 96.00 98 GLN A O 1
ATOM 760 N N . LEU A 1 99 ? -11.722 -1.564 6.584 1.00 96.50 99 LEU A N 1
ATOM 761 C CA . LEU A 1 99 ? -11.286 -2.831 7.182 1.00 96.50 99 LEU A CA 1
ATOM 762 C C . LEU A 1 99 ? -11.769 -2.994 8.633 1.00 96.50 99 LEU A C 1
ATOM 764 O O . LEU A 1 99 ? -12.078 -4.103 9.058 1.00 96.50 99 LEU A O 1
ATOM 768 N N . ILE A 1 100 ? -11.849 -1.892 9.388 1.00 97.62 100 ILE A N 1
ATOM 769 C CA . ILE A 1 100 ? -12.343 -1.890 10.772 1.00 97.62 100 ILE A CA 1
ATOM 770 C C . ILE A 1 100 ? -13.848 -2.170 10.777 1.00 97.62 100 ILE A C 1
ATOM 772 O O . ILE A 1 100 ? -14.307 -2.979 11.578 1.00 97.62 100 ILE A O 1
ATOM 776 N N . ILE A 1 101 ? -14.594 -1.522 9.875 1.00 96.50 101 ILE A N 1
ATOM 777 C CA . ILE A 1 101 ? -16.036 -1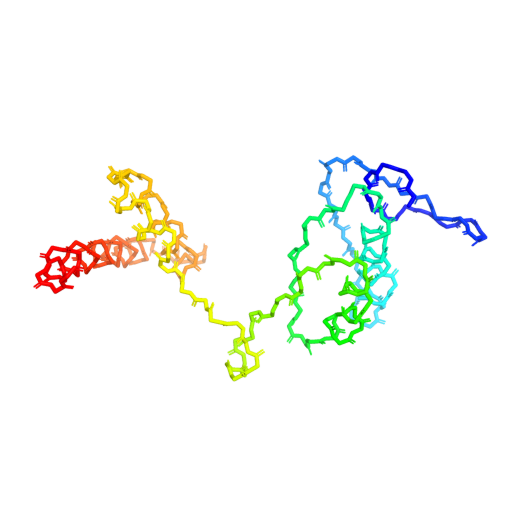.729 9.695 1.00 96.50 101 ILE A CA 1
ATOM 778 C C . ILE A 1 101 ? -16.305 -3.192 9.329 1.00 96.50 101 ILE A C 1
ATOM 780 O O . ILE A 1 101 ? -17.073 -3.847 10.025 1.00 96.50 101 ILE A O 1
ATOM 784 N N . ASP A 1 102 ? -15.610 -3.729 8.324 1.00 96.25 102 ASP A N 1
ATOM 785 C CA . ASP A 1 102 ? -15.801 -5.103 7.849 1.00 96.25 102 ASP A CA 1
ATOM 786 C C . ASP A 1 102 ? -15.531 -6.141 8.954 1.00 96.25 102 ASP A C 1
ATOM 788 O O . ASP A 1 102 ? -16.281 -7.106 9.101 1.00 96.25 102 ASP A O 1
ATOM 792 N N . ALA A 1 103 ? -14.458 -5.966 9.736 1.00 97.12 103 ALA A N 1
ATOM 793 C CA . ALA A 1 103 ? -14.148 -6.847 10.864 1.00 97.12 103 ALA A CA 1
ATOM 794 C C . ALA A 1 103 ? -15.217 -6.744 11.965 1.00 97.12 103 ALA A C 1
ATOM 796 O O . ALA A 1 103 ? -15.669 -7.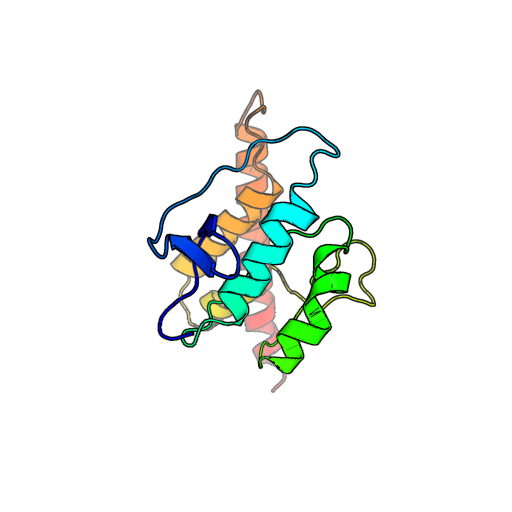755 12.506 1.00 97.12 103 ALA A O 1
ATOM 797 N N . TYR A 1 104 ? -15.676 -5.525 12.263 1.00 95.94 104 TYR A N 1
ATOM 798 C CA . TYR A 1 104 ? -16.722 -5.290 13.255 1.00 95.94 104 TYR A CA 1
ATOM 799 C C . TYR A 1 104 ? -18.054 -5.936 12.842 1.00 95.94 104 TYR A C 1
ATOM 801 O O . TYR A 1 104 ? -18.682 -6.623 13.646 1.00 95.94 104 TYR A O 1
ATOM 809 N N . GLU A 1 105 ? -18.468 -5.779 11.581 1.00 93.88 105 GLU A N 1
ATOM 810 C CA . GLU A 1 105 ? -19.696 -6.370 11.031 1.00 93.88 105 GLU A CA 1
ATOM 811 C C . GLU A 1 105 ? -19.686 -7.902 11.059 1.00 93.88 105 GLU A C 1
ATOM 813 O O . GLU A 1 105 ? -20.724 -8.525 11.292 1.00 93.88 105 GLU A O 1
ATOM 818 N N . LYS A 1 106 ? -18.511 -8.519 10.884 1.00 95.56 106 LYS A N 1
ATOM 819 C CA . LYS A 1 106 ? -18.319 -9.973 11.018 1.00 95.56 106 LYS A CA 1
ATOM 820 C C . LYS A 1 106 ? -18.329 -10.462 12.470 1.00 95.56 106 LYS A C 1
ATOM 822 O O . LYS A 1 106 ? -18.297 -11.668 12.701 1.00 95.56 106 LYS A O 1
ATOM 827 N N . GLY A 1 107 ? -18.374 -9.553 13.446 1.00 94.75 107 GLY A N 1
ATOM 828 C CA . GLY A 1 107 ? -18.267 -9.872 14.870 1.00 94.75 107 GLY A CA 1
ATOM 829 C C . GLY A 1 107 ? -16.835 -10.157 15.336 1.00 94.75 107 GLY A C 1
ATOM 830 O O . GLY A 1 107 ? -16.636 -10.627 16.455 1.00 94.75 107 GLY A O 1
ATOM 831 N N . GLU A 1 108 ? -15.827 -9.858 14.513 1.00 97.06 108 GLU A N 1
ATOM 832 C CA . GLU A 1 108 ? -14.403 -10.048 14.806 1.00 97.06 108 GLU A CA 1
ATOM 833 C C . GLU A 1 108 ? -13.867 -8.844 15.604 1.00 97.06 108 GLU A C 1
ATOM 835 O O . GLU A 1 108 ? -13.013 -8.083 15.146 1.00 97.06 108 GLU A O 1
ATOM 840 N N . LEU A 1 109 ? -14.400 -8.630 16.812 1.00 95.06 109 LEU A N 1
ATOM 841 C CA . LEU A 1 109 ? -14.143 -7.414 17.599 1.00 95.06 109 LEU A CA 1
ATOM 842 C C . LEU A 1 109 ? -12.661 -7.205 17.945 1.00 95.06 109 LEU A C 1
ATOM 844 O O . LEU A 1 109 ? -12.191 -6.066 17.951 1.00 95.06 109 LEU A O 1
ATOM 848 N N . ASP A 1 110 ? -11.919 -8.282 18.207 1.00 96.75 110 ASP A N 1
ATOM 849 C CA . ASP A 1 110 ? -10.481 -8.208 18.487 1.00 96.75 110 ASP A CA 1
ATOM 850 C C . ASP A 1 110 ? -9.694 -7.723 17.260 1.00 96.75 110 ASP A C 1
ATOM 852 O O . ASP A 1 110 ? -8.794 -6.886 17.381 1.00 96.75 110 ASP A O 1
ATOM 856 N N . GLU A 1 111 ? -10.067 -8.192 16.066 1.00 97.25 111 GLU A N 1
ATOM 857 C CA . GLU A 1 111 ? -9.447 -7.767 14.811 1.00 97.25 111 GLU A CA 1
ATOM 858 C C . GLU A 1 111 ? -9.805 -6.314 14.491 1.00 97.25 111 GLU A C 1
ATOM 860 O O . GLU A 1 111 ? -8.921 -5.512 14.192 1.00 97.25 111 GLU A O 1
ATOM 865 N N . ALA A 1 112 ? -11.072 -5.926 14.669 1.00 97.12 112 ALA A N 1
ATOM 866 C CA . ALA A 1 112 ? -11.500 -4.537 14.519 1.00 97.12 112 ALA A CA 1
ATOM 867 C C . ALA A 1 112 ? -10.699 -3.597 15.440 1.00 97.12 112 ALA A C 1
ATOM 869 O O . ALA A 1 112 ? -10.220 -2.546 15.005 1.00 97.12 112 ALA A O 1
ATOM 870 N N . GLN A 1 113 ? -10.478 -3.987 16.701 1.00 96.38 113 GLN A N 1
ATOM 871 C CA . GLN A 1 113 ? -9.639 -3.227 17.630 1.00 96.38 113 GLN A CA 1
ATOM 872 C C . GLN A 1 113 ? -8.176 -3.145 17.178 1.00 96.38 113 GLN A C 1
ATOM 874 O O . GLN A 1 113 ? -7.567 -2.078 17.291 1.00 96.38 113 GLN A O 1
ATOM 879 N N . ASN A 1 114 ? -7.595 -4.239 16.682 1.00 97.25 114 ASN A N 1
ATOM 880 C CA . ASN A 1 114 ? -6.211 -4.257 16.201 1.00 97.25 114 ASN A CA 1
ATOM 881 C C . ASN A 1 114 ? -6.026 -3.389 14.952 1.00 97.25 114 ASN A C 1
ATOM 883 O O . ASN A 1 114 ? -5.085 -2.596 14.893 1.00 97.25 114 ASN A O 1
ATOM 887 N N . LEU A 1 115 ? -6.949 -3.461 13.991 1.00 97.69 115 LEU A N 1
ATOM 888 C CA . LEU A 1 115 ? -6.953 -2.610 12.801 1.00 97.69 115 LEU A CA 1
ATOM 889 C C . LEU A 1 115 ? -7.093 -1.129 13.172 1.00 97.69 115 LEU A C 1
ATOM 891 O O . LEU A 1 115 ? -6.376 -0.282 12.636 1.00 97.69 115 LEU A O 1
ATOM 895 N N . CYS A 1 116 ? -7.951 -0.818 14.146 1.00 96.62 116 CYS A N 1
ATOM 896 C CA . CYS A 1 116 ? -8.115 0.536 14.664 1.00 96.62 116 CYS A CA 1
ATOM 897 C C . CYS A 1 116 ? -6.822 1.060 15.307 1.00 96.62 116 CYS A C 1
ATOM 899 O O . CYS A 1 116 ? -6.369 2.161 14.985 1.00 96.62 116 CYS A O 1
ATOM 901 N N . LYS A 1 117 ? -6.153 0.233 16.124 1.00 96.44 117 LYS A N 1
ATOM 902 C CA . LYS A 1 117 ? -4.835 0.546 16.701 1.00 96.44 117 LYS A CA 1
ATOM 903 C C . LYS A 1 117 ? -3.772 0.767 15.629 1.00 96.44 117 LYS A C 1
ATOM 905 O O . LYS A 1 117 ? -2.988 1.699 15.759 1.00 96.44 117 LYS A O 1
ATOM 910 N N . THR A 1 118 ? -3.746 -0.038 14.568 1.00 96.94 118 THR A N 1
ATOM 911 C CA . THR A 1 118 ? -2.814 0.152 13.444 1.00 96.94 118 THR A CA 1
ATOM 912 C C . THR A 1 118 ? -3.047 1.490 12.745 1.00 96.94 118 THR A C 1
ATOM 914 O O . THR A 1 118 ? -2.091 2.221 12.477 1.00 96.94 118 THR A O 1
ATOM 917 N N . LEU A 1 119 ? -4.310 1.853 12.500 1.00 96.44 119 LEU A N 1
ATOM 918 C CA . LEU A 1 119 ? -4.660 3.136 11.897 1.00 96.44 119 LEU A CA 1
ATOM 919 C C . LEU A 1 119 ? -4.253 4.311 12.795 1.00 96.44 119 LEU A C 1
ATOM 921 O O . LEU A 1 119 ? -3.586 5.237 12.339 1.00 96.44 119 LEU A O 1
ATOM 925 N N . THR A 1 120 ? -4.624 4.282 14.075 1.00 96.00 120 THR A N 1
ATOM 926 C CA . THR A 1 120 ? -4.282 5.364 15.008 1.00 96.00 120 THR A CA 1
ATOM 927 C C . THR A 1 120 ? -2.779 5.453 15.249 1.00 96.00 120 THR A C 1
ATOM 929 O O . THR A 1 120 ? -2.244 6.557 15.314 1.00 96.00 120 THR A O 1
ATOM 932 N N . TYR A 1 121 ? -2.064 4.329 15.272 1.00 95.12 121 TYR A N 1
ATOM 933 C CA . TYR A 1 121 ? -0.606 4.325 15.311 1.00 95.12 121 TYR A CA 1
ATOM 934 C C . TYR A 1 121 ? -0.009 5.062 14.107 1.00 95.12 121 TYR A C 1
ATOM 936 O O . TYR A 1 121 ? 0.823 5.946 14.294 1.00 95.12 121 TYR A O 1
ATOM 944 N N . ALA A 1 122 ? -0.478 4.788 12.886 1.00 93.31 122 ALA A N 1
ATOM 945 C CA . ALA A 1 122 ? 0.001 5.479 11.686 1.00 93.31 122 ALA A CA 1
ATOM 946 C C . ALA A 1 122 ? -0.246 7.002 11.711 1.00 93.31 122 ALA A C 1
ATOM 948 O O . ALA A 1 122 ? 0.515 7.752 11.102 1.00 93.31 122 ALA A O 1
ATOM 949 N N . LEU A 1 123 ? -1.292 7.461 12.407 1.00 92.75 123 LEU A N 1
ATOM 950 C CA . LEU A 1 123 ? -1.675 8.876 12.483 1.00 92.75 123 LEU A CA 1
ATOM 951 C C . LEU A 1 123 ? -0.972 9.650 13.607 1.00 92.75 123 LEU A C 1
ATOM 953 O O . LEU A 1 123 ? -0.626 10.815 13.422 1.00 92.75 123 LEU A O 1
ATOM 957 N N . TYR A 1 124 ? -0.803 9.033 14.777 1.00 92.25 124 TYR A N 1
ATOM 958 C CA . TYR A 1 124 ? -0.391 9.732 16.000 1.00 92.25 124 TYR A CA 1
ATOM 959 C C . TYR A 1 124 ? 1.014 9.373 16.479 1.00 92.25 124 TYR A C 1
ATOM 961 O O . TYR A 1 124 ? 1.572 10.117 17.287 1.00 92.25 124 TYR A O 1
ATOM 969 N N . TYR A 1 125 ? 1.587 8.251 16.032 1.00 92.69 125 TYR A N 1
ATOM 970 C CA . TYR A 1 125 ? 2.888 7.817 16.522 1.00 92.69 125 TYR A CA 1
ATOM 971 C C . TYR A 1 125 ? 3.984 8.808 16.134 1.00 92.69 125 TYR A C 1
ATOM 973 O O . TYR A 1 125 ? 4.240 9.074 14.959 1.00 92.69 125 TYR A O 1
ATOM 981 N N . ASN A 1 126 ? 4.681 9.314 17.146 1.00 91.06 126 ASN A N 1
ATOM 982 C CA . ASN A 1 126 ? 5.848 10.155 16.986 1.00 91.06 126 ASN A CA 1
ATOM 983 C C . ASN A 1 126 ? 7.017 9.574 17.803 1.00 91.06 126 ASN A C 1
ATOM 985 O O . ASN A 1 126 ? 7.000 9.645 19.037 1.00 91.06 126 ASN A O 1
ATOM 989 N N . PRO A 1 127 ? 8.068 9.044 17.147 1.00 89.75 127 PRO A N 1
ATOM 990 C CA . PRO A 1 127 ? 9.217 8.465 17.846 1.00 89.75 127 PRO A CA 1
ATOM 991 C C . PRO A 1 127 ? 10.033 9.507 18.626 1.00 89.75 127 PRO A C 1
ATOM 993 O O . PRO A 1 127 ? 10.770 9.150 19.540 1.00 89.75 127 PRO A O 1
ATOM 996 N N . SER A 1 128 ? 9.891 10.792 18.296 1.00 91.50 128 SER A N 1
ATOM 997 C CA . SER A 1 128 ? 10.600 11.905 18.938 1.00 91.50 128 SER A CA 1
ATOM 998 C C . SER A 1 128 ? 9.808 12.543 20.087 1.00 91.50 128 SER A C 1
ATOM 1000 O O . SER A 1 128 ? 10.225 13.571 20.628 1.00 91.50 128 SER A O 1
ATOM 1002 N N . ALA A 1 129 ? 8.643 11.993 20.446 1.00 87.69 129 ALA A N 1
ATOM 1003 C CA . ALA A 1 129 ? 7.833 12.517 21.538 1.00 87.69 129 ALA A CA 1
ATOM 1004 C C . ALA A 1 129 ? 8.574 12.382 22.879 1.00 87.69 129 ALA A C 1
ATOM 1006 O O . ALA A 1 129 ? 8.962 11.288 23.279 1.00 87.69 129 ALA A O 1
ATOM 1007 N N . LYS A 1 130 ? 8.738 13.503 23.596 1.00 85.19 130 LYS A N 1
ATOM 1008 C CA . LYS A 1 130 ? 9.376 13.518 24.926 1.00 85.19 130 LYS A CA 1
ATOM 1009 C C . LYS A 1 130 ? 8.576 12.738 25.967 1.00 85.19 130 LYS A C 1
ATOM 1011 O O . LYS A 1 130 ? 9.164 12.096 26.827 1.00 85.19 130 LYS A O 1
ATOM 1016 N N . ASP A 1 131 ? 7.252 12.830 25.884 1.00 91.06 131 ASP A N 1
ATOM 1017 C CA . ASP A 1 131 ? 6.322 12.132 26.762 1.00 91.06 131 ASP A CA 1
ATOM 1018 C C . ASP A 1 131 ? 5.317 11.330 25.915 1.00 91.06 131 ASP A C 1
ATOM 1020 O O . ASP A 1 131 ? 4.407 11.912 25.311 1.00 91.06 131 ASP A O 1
ATOM 1024 N N . PRO A 1 132 ? 5.474 9.996 25.845 1.00 90.31 132 PRO A N 1
ATOM 1025 C CA . PRO A 1 132 ? 4.560 9.125 25.117 1.00 90.31 132 PRO A CA 1
ATOM 1026 C C . PRO A 1 132 ? 3.124 9.122 25.654 1.00 90.31 132 PRO A C 1
ATOM 1028 O O . PRO A 1 132 ? 2.221 8.682 24.943 1.00 90.31 132 PRO A O 1
ATOM 1031 N N . PHE A 1 133 ? 2.885 9.599 26.879 1.00 93.00 133 PHE A N 1
ATOM 1032 C CA . PHE A 1 133 ? 1.561 9.589 27.498 1.00 93.00 133 PHE A CA 1
ATOM 1033 C C . PHE A 1 133 ? 0.504 10.291 26.636 1.00 93.00 133 PHE A C 1
ATOM 1035 O O . PHE A 1 133 ? -0.580 9.745 26.425 1.00 93.00 133 PHE A O 1
ATOM 1042 N N . TRP A 1 134 ? 0.823 11.468 26.089 1.00 92.06 134 TRP A N 1
ATOM 1043 C CA . TRP A 1 134 ? -0.132 12.269 25.317 1.00 92.06 134 TRP A CA 1
ATOM 1044 C C . TRP A 1 134 ? -0.516 11.614 23.992 1.00 92.06 134 TRP A C 1
ATOM 1046 O O . TRP A 1 134 ? -1.699 11.546 23.664 1.00 92.06 134 TRP A O 1
ATOM 1056 N N . GLN A 1 135 ? 0.459 11.069 23.259 1.00 93.12 135 GLN A N 1
ATOM 1057 C CA . GLN A 1 135 ? 0.175 10.347 22.014 1.00 93.12 135 GLN A CA 1
ATOM 1058 C C . GLN A 1 135 ? -0.586 9.041 22.277 1.00 93.12 135 GLN A C 1
ATOM 1060 O O . GLN A 1 135 ? -1.540 8.739 21.567 1.00 93.12 135 GLN A O 1
ATOM 1065 N N . ASN A 1 136 ? -0.239 8.299 23.335 1.00 93.25 136 ASN A N 1
ATOM 1066 C CA . ASN A 1 136 ? -0.928 7.056 23.691 1.00 93.25 136 ASN A CA 1
ATOM 1067 C C . ASN A 1 136 ? -2.376 7.312 24.124 1.00 93.25 136 ASN A C 1
ATOM 1069 O O . ASN A 1 136 ? -3.283 6.577 23.728 1.00 93.25 136 ASN A O 1
ATOM 1073 N N . SER A 1 137 ? -2.600 8.377 24.895 1.00 94.62 137 SER A N 1
ATOM 1074 C CA . SER A 1 137 ? -3.938 8.802 25.309 1.00 94.62 137 SER A CA 1
ATOM 1075 C C . SER A 1 137 ? -4.778 9.230 24.105 1.00 94.62 137 SER A C 1
ATOM 1077 O O . SER A 1 137 ? -5.927 8.808 23.990 1.00 94.62 137 SER A O 1
ATOM 1079 N N . ALA A 1 138 ? -4.198 9.990 23.169 1.00 94.50 138 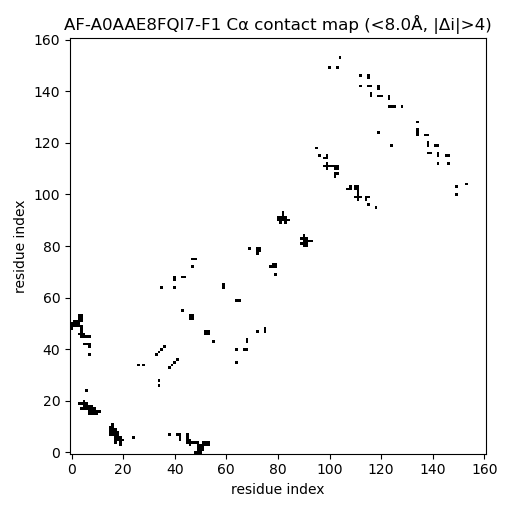ALA A N 1
ATOM 1080 C CA . ALA A 1 138 ? -4.871 10.384 21.934 1.00 94.50 138 ALA A CA 1
ATOM 1081 C C . ALA A 1 138 ? -5.254 9.170 21.070 1.00 94.50 138 ALA A C 1
ATOM 1083 O O . ALA A 1 138 ? -6.411 9.052 20.674 1.00 94.50 138 ALA A O 1
ATOM 1084 N N . MET A 1 139 ? -4.327 8.230 20.845 1.00 95.44 139 MET A N 1
ATOM 1085 C CA . MET A 1 139 ? -4.611 6.992 20.105 1.00 95.44 139 MET A CA 1
ATOM 1086 C C . MET A 1 139 ? -5.730 6.183 20.765 1.00 95.44 139 MET A C 1
ATOM 1088 O O . MET A 1 139 ? -6.652 5.739 20.088 1.00 95.44 139 MET A O 1
ATOM 1092 N N . THR A 1 140 ? -5.683 6.017 22.090 1.00 95.75 140 THR A N 1
ATOM 1093 C CA . THR A 1 140 ? -6.692 5.247 22.837 1.00 95.75 140 THR A CA 1
ATOM 1094 C C . THR A 1 140 ? -8.072 5.892 22.746 1.00 95.75 140 THR A C 1
ATOM 1096 O O . THR A 1 140 ? -9.054 5.197 22.487 1.00 95.75 140 THR A O 1
ATOM 1099 N N . LEU A 1 141 ? -8.146 7.216 22.906 1.00 96.81 141 LEU A N 1
ATOM 1100 C CA . LEU A 1 141 ? -9.393 7.963 22.773 1.00 96.81 141 LEU A CA 1
ATOM 1101 C C . LEU A 1 141 ? -9.987 7.802 21.370 1.00 96.81 141 LEU A C 1
ATOM 1103 O O . LEU A 1 141 ? -11.161 7.471 21.235 1.00 96.81 141 LEU A O 1
ATOM 1107 N N . VAL A 1 142 ? -9.176 7.995 20.328 1.00 96.88 142 VAL A N 1
ATOM 1108 C CA . VAL A 1 142 ? -9.635 7.899 18.936 1.00 96.88 142 VAL A CA 1
ATOM 1109 C C . VAL A 1 142 ? -10.062 6.476 18.585 1.00 96.88 142 VAL A C 1
ATOM 1111 O O . VAL A 1 142 ? -11.089 6.313 17.933 1.00 96.88 142 VAL A O 1
ATOM 1114 N N . ASN A 1 143 ? -9.357 5.451 19.075 1.00 96.31 143 ASN A N 1
ATOM 1115 C CA . ASN A 1 143 ? -9.777 4.058 18.907 1.00 96.31 143 ASN A CA 1
ATOM 1116 C C . ASN A 1 143 ? -11.177 3.816 19.485 1.00 96.31 143 ASN A C 1
ATOM 1118 O O . ASN A 1 143 ? -12.038 3.248 18.815 1.00 96.31 143 ASN A O 1
ATOM 1122 N N . GLY A 1 144 ? -11.416 4.286 20.714 1.00 96.38 144 GLY A N 1
ATOM 1123 C CA . GLY A 1 144 ? -12.725 4.178 21.356 1.00 96.38 144 GLY A CA 1
ATOM 1124 C C . GLY A 1 144 ? -13.820 4.904 20.573 1.00 96.38 144 GLY A C 1
ATOM 1125 O O . GLY A 1 144 ? -14.891 4.341 20.364 1.00 96.38 144 GLY A O 1
ATOM 1126 N N . LEU A 1 145 ? -13.539 6.118 20.090 1.00 97.50 145 LEU A N 1
ATOM 1127 C CA . LEU A 1 145 ? -14.491 6.905 19.301 1.00 97.50 145 LEU A CA 1
ATOM 1128 C C . LEU A 1 145 ? -14.825 6.249 17.957 1.00 97.50 145 LEU A C 1
ATOM 1130 O O . LEU A 1 145 ? -15.996 6.196 17.599 1.00 97.50 145 LEU A O 1
ATOM 1134 N N . ILE A 1 146 ? -13.833 5.726 17.229 1.00 96.94 146 ILE A N 1
ATOM 1135 C CA . ILE A 1 146 ? -14.062 5.034 15.951 1.00 96.94 146 ILE A CA 1
ATOM 1136 C C . ILE A 1 146 ? -14.988 3.835 16.163 1.00 96.94 146 ILE A C 1
ATOM 1138 O O . ILE A 1 146 ? -15.991 3.709 15.468 1.00 96.94 146 ILE A O 1
ATOM 1142 N N . LEU A 1 147 ? -14.683 2.980 17.141 1.00 96.12 147 LEU A N 1
ATOM 1143 C CA . LEU A 1 147 ? -15.481 1.783 17.411 1.00 96.12 147 LEU A CA 1
ATOM 1144 C C . LEU A 1 147 ? -16.890 2.130 17.904 1.00 96.12 147 LEU A C 1
ATOM 1146 O O . LEU A 1 147 ? -17.846 1.486 17.485 1.00 96.12 147 LEU A O 1
ATOM 1150 N N . ALA A 1 148 ? -17.031 3.159 18.744 1.00 95.50 148 ALA A N 1
ATOM 1151 C CA . ALA A 1 148 ? -18.334 3.625 19.211 1.00 95.50 148 ALA A CA 1
ATOM 1152 C C . ALA A 1 148 ? -19.198 4.170 18.064 1.00 95.50 148 ALA A C 1
ATOM 1154 O O . ALA A 1 148 ? -20.383 3.863 18.000 1.00 95.50 148 ALA A O 1
ATOM 1155 N N . ILE A 1 149 ? -18.609 4.937 17.140 1.00 95.25 149 ILE A N 1
ATOM 1156 C CA . ILE A 1 149 ? -19.318 5.446 15.958 1.00 95.25 149 ILE A CA 1
ATOM 1157 C C . ILE A 1 149 ? -19.740 4.290 15.048 1.00 95.25 149 ILE A C 1
ATOM 1159 O O . ILE A 1 149 ? -20.865 4.290 14.561 1.00 95.25 149 ILE A O 1
ATOM 1163 N N . ILE A 1 150 ? -18.870 3.300 14.828 1.00 94.69 150 ILE A N 1
ATOM 1164 C CA . ILE A 1 150 ? -19.207 2.115 14.026 1.00 94.69 150 ILE A CA 1
ATOM 1165 C C . ILE A 1 150 ? -20.373 1.352 14.665 1.00 94.69 150 ILE A C 1
ATOM 1167 O O . ILE A 1 150 ? -21.350 1.072 13.976 1.00 94.69 150 ILE A O 1
ATOM 1171 N N . ASP A 1 151 ? -20.310 1.073 15.970 1.00 93.31 151 ASP A N 1
ATOM 1172 C CA . ASP A 1 151 ? -21.395 0.411 16.704 1.00 93.31 151 ASP A CA 1
ATOM 1173 C C . ASP A 1 151 ? -22.709 1.198 16.604 1.00 93.31 151 ASP A C 1
ATOM 1175 O O . ASP A 1 151 ? -23.750 0.643 16.252 1.00 93.31 151 ASP A O 1
ATOM 1179 N N . GLU A 1 152 ? -22.660 2.511 16.839 1.00 93.38 152 GLU A N 1
ATOM 1180 C CA . GLU A 1 152 ? -23.831 3.378 16.761 1.00 93.38 152 GLU A CA 1
ATOM 1181 C C . GLU A 1 152 ? -24.433 3.386 15.352 1.00 93.38 152 GLU A C 1
ATOM 1183 O O . GLU A 1 152 ? -25.647 3.231 15.204 1.00 93.38 152 GLU A O 1
ATOM 1188 N N . CYS A 1 153 ? -23.605 3.529 14.314 1.00 91.25 153 CYS A N 1
ATOM 1189 C CA . CYS A 1 153 ? -24.050 3.494 12.927 1.00 91.25 153 CYS A CA 1
ATOM 1190 C C . CYS A 1 153 ? -24.654 2.135 12.567 1.00 91.25 153 CYS A C 1
ATOM 1192 O O . CYS A 1 153 ? -25.726 2.101 11.977 1.00 91.25 153 CYS A O 1
ATOM 1194 N N . LEU A 1 154 ? -24.040 1.017 12.951 1.00 86.94 154 LEU A N 1
ATOM 1195 C CA . LEU A 1 154 ? -24.562 -0.312 12.625 1.00 86.94 154 LEU A CA 1
ATOM 1196 C C . LEU A 1 154 ? -25.840 -0.644 13.403 1.00 86.94 154 LEU A C 1
ATOM 1198 O O . LEU A 1 154 ? -26.755 -1.245 12.846 1.00 86.94 154 LEU A O 1
ATOM 1202 N N . ASN A 1 155 ? -25.949 -0.229 14.663 1.00 84.25 155 ASN A N 1
ATOM 1203 C CA . ASN A 1 155 ? -27.129 -0.497 15.483 1.00 84.25 155 ASN A CA 1
ATOM 1204 C C . ASN A 1 155 ? -28.300 0.446 15.164 1.00 84.25 155 ASN A C 1
ATOM 1206 O O . ASN A 1 155 ? -29.453 0.029 15.269 1.00 84.25 155 ASN A O 1
ATOM 1210 N N . LYS A 1 156 ? -28.039 1.694 14.744 1.00 73.94 156 LYS A N 1
ATOM 1211 C CA . LYS A 1 156 ? -29.087 2.650 14.338 1.00 73.94 156 LYS A CA 1
ATOM 1212 C C . LYS A 1 156 ? -29.475 2.540 12.863 1.00 73.94 156 LYS A C 1
ATOM 1214 O O . LYS A 1 156 ? -30.653 2.694 12.555 1.00 73.94 156 LYS A O 1
ATOM 1219 N N . CYS A 1 157 ? -28.539 2.259 11.954 1.00 58.56 157 CYS A N 1
ATOM 1220 C CA . CYS A 1 157 ? -28.840 2.130 10.522 1.00 58.56 157 CYS A CA 1
ATOM 1221 C C . CYS A 1 157 ? -29.448 0.773 10.145 1.00 58.56 157 CYS A C 1
ATOM 1223 O O . CYS A 1 157 ? -30.079 0.693 9.100 1.00 58.56 157 CYS A O 1
ATOM 1225 N N . LYS A 1 158 ? -29.397 -0.251 11.012 1.00 54.38 158 LYS A N 1
ATOM 1226 C CA . LYS A 1 158 ? -30.206 -1.481 10.856 1.00 54.38 158 LYS A CA 1
ATOM 1227 C C . LYS A 1 158 ? -31.730 -1.248 10.909 1.00 54.38 158 LYS A C 1
ATOM 1229 O O . LYS A 1 158 ? -32.490 -2.200 10.783 1.00 54.38 158 LYS A O 1
ATOM 1234 N N . 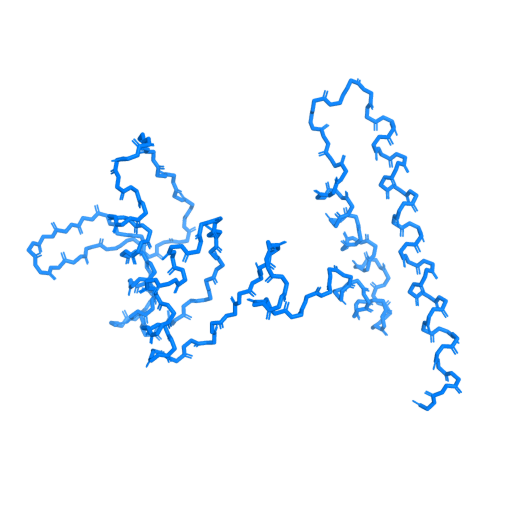ILE A 1 159 ? -32.189 -0.008 11.118 1.00 48.50 159 ILE A N 1
ATOM 1235 C CA . ILE A 1 1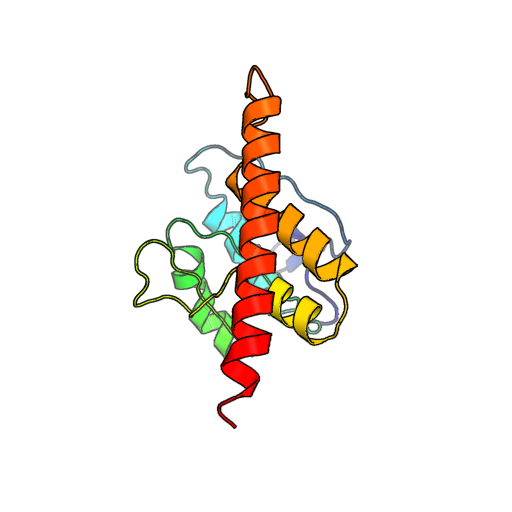59 ? -33.611 0.382 11.100 1.00 48.50 159 ILE A CA 1
ATOM 1236 C C . ILE A 1 159 ? -34.061 0.860 9.699 1.00 48.50 159 ILE A C 1
ATOM 1238 O O . ILE A 1 159 ? -35.238 1.145 9.502 1.00 48.50 159 ILE A O 1
ATOM 1242 N N . LEU A 1 160 ? -33.172 0.914 8.702 1.00 45.09 160 LEU A N 1
ATOM 1243 C CA . LEU A 1 160 ? -33.534 1.266 7.325 1.00 45.09 160 LEU A CA 1
ATOM 1244 C C . LEU A 1 160 ? -32.992 0.206 6.352 1.00 45.09 160 LEU A C 1
ATOM 1246 O O . LEU A 1 160 ? -31.922 0.386 5.782 1.00 45.09 160 LEU A O 1
ATOM 1250 N N . ASP A 1 161 ? -33.794 -0.854 6.213 1.00 36.19 161 ASP A N 1
ATOM 1251 C CA . ASP A 1 161 ? -33.786 -1.935 5.206 1.00 36.19 161 ASP A CA 1
ATOM 1252 C C . ASP A 1 161 ? -32.630 -2.957 5.207 1.00 36.19 161 ASP A C 1
ATOM 1254 O O . ASP A 1 161 ? -31.522 -2.673 4.698 1.00 36.19 161 ASP A O 1
#

Secondary structure (DSSP, 8-state):
--SB--EEEEEETTEEEEE-SS--------TTS-HIIIIIHHHHHHHHHSSBPPP-----TTSHHHHHHHHHHHHTT-------SS-GGGS----TTHHHHHHHHTT-HHHHHHHHHHHHHHHH--TT-S-HHHHHHHHHHHHHHHHHHHHHHHHHHTT--